Protein AF-A0A9N7UX62-F1 (afdb_monomer)

Mean predicted aligned error: 14.01 Å

Sequence (104 aa):
MTLSPDTEEIVGKKGNATSVVWRWFGYGKHDEEQSKPVCKICRRSVPARTGNTTNLFNHLRRHHPSDYTESLTLRAQVCPTPNQETGKTTTSPVSMLTGAILFS

Foldseek 3Di:
DPDDPPVQPFAFDPDDDPAPLSVQWGAGPPPPVSQWIAGNPPRDTFGDDPPDCVRSLVCCVVPPVVVNVVSVVVVVVPDDDDDDDDDDDDDDDDDDDDDDDDDD

Organism: Pleuronectes platessa (NCBI:txid8262)

Radius of gyration: 21.05 Å; Cα contacts (8 Å, |Δi|>4): 87; chains: 1; bounding box: 51×67×39 Å

pLDDT: mean 71.83, std 20.53, range [29.44, 95.0]

Structure (mmCIF, N/CA/C/O backbone):
data_AF-A0A9N7UX62-F1
#
_entry.id   AF-A0A9N7UX62-F1
#
loop_
_atom_site.group_PDB
_atom_site.id
_atom_site.type_symbol
_atom_site.label_atom_id
_atom_site.label_alt_id
_atom_site.label_comp_id
_atom_site.label_asym_id
_atom_site.label_entity_id
_atom_site.label_seq_id
_atom_site.pdbx_PDB_ins_code
_atom_site.Cartn_x
_atom_site.Cartn_y
_atom_site.Cartn_z
_atom_site.occupancy
_atom_site.B_iso_or_equiv
_atom_site.auth_seq_id
_atom_site.auth_comp_id
_atom_site.auth_asym_id
_atom_site.auth_atom_id
_atom_site.pdbx_PDB_model_num
ATOM 1 N N . MET A 1 1 ? 15.849 -31.163 11.326 1.00 49.44 1 MET A N 1
ATOM 2 C CA . MET A 1 1 ? 15.554 -29.717 11.265 1.00 49.44 1 MET A CA 1
ATOM 3 C C . MET A 1 1 ? 15.695 -29.255 9.826 1.00 49.44 1 MET A C 1
ATOM 5 O O . MET A 1 1 ? 16.813 -29.022 9.392 1.00 49.44 1 MET A O 1
ATOM 9 N N . THR A 1 2 ? 14.602 -29.157 9.076 1.00 44.44 2 THR A N 1
ATOM 10 C CA . THR A 1 2 ? 14.632 -28.508 7.759 1.00 44.44 2 THR A CA 1
ATOM 11 C C . THR A 1 2 ? 13.997 -27.145 7.963 1.00 44.44 2 THR A C 1
ATOM 13 O O . THR A 1 2 ? 12.779 -27.032 8.040 1.00 44.44 2 THR A O 1
ATOM 16 N N . LEU A 1 3 ? 14.832 -26.138 8.219 1.00 53.06 3 LEU A N 1
ATOM 17 C CA . LEU A 1 3 ? 14.393 -24.751 8.301 1.00 53.06 3 LEU A CA 1
ATOM 18 C C . LEU A 1 3 ? 13.955 -24.345 6.895 1.00 53.06 3 LEU A C 1
ATOM 20 O O . LEU A 1 3 ? 14.793 -24.236 6.006 1.00 53.06 3 LEU A O 1
ATOM 24 N N . SER A 1 4 ? 12.647 -24.207 6.703 1.00 52.03 4 SER A N 1
ATOM 25 C CA . SER A 1 4 ? 11.992 -23.716 5.493 1.00 52.03 4 SER A CA 1
ATOM 26 C C . SER A 1 4 ? 12.638 -22.397 5.031 1.00 52.03 4 SER A C 1
ATOM 28 O O . SER A 1 4 ? 12.449 -21.373 5.694 1.00 52.03 4 SER A O 1
ATOM 30 N N . PRO A 1 5 ? 13.435 -22.384 3.943 1.00 55.69 5 PRO A N 1
ATOM 31 C CA . PRO A 1 5 ? 14.132 -21.181 3.487 1.00 55.69 5 PRO A CA 1
ATOM 32 C C . PRO A 1 5 ? 13.210 -20.220 2.714 1.00 55.69 5 PRO A C 1
ATOM 34 O O . PRO A 1 5 ? 13.656 -19.180 2.243 1.00 55.69 5 PRO A O 1
ATOM 37 N N . ASP A 1 6 ? 11.923 -20.541 2.583 1.00 52.12 6 ASP A N 1
ATOM 38 C CA . ASP A 1 6 ? 10.928 -19.795 1.808 1.00 52.12 6 ASP A CA 1
ATOM 39 C C . ASP A 1 6 ? 10.194 -18.707 2.603 1.00 52.12 6 ASP A C 1
ATOM 41 O O . ASP A 1 6 ? 9.328 -18.017 2.057 1.00 52.12 6 ASP A O 1
ATOM 45 N N . THR A 1 7 ?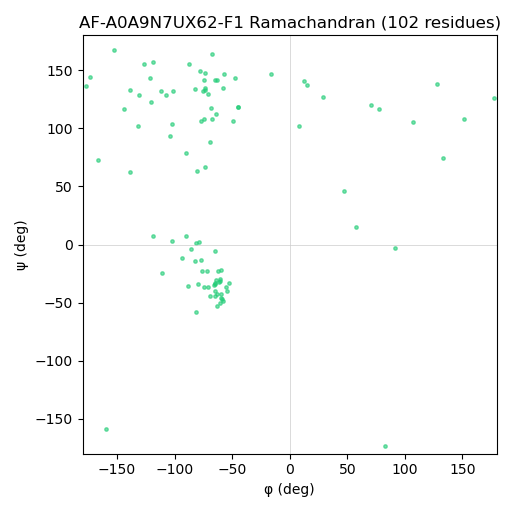 10.600 -18.431 3.850 1.00 55.50 7 THR A N 1
ATOM 46 C CA . THR A 1 7 ? 10.338 -17.096 4.409 1.00 55.50 7 THR A CA 1
ATOM 47 C C . THR A 1 7 ? 11.291 -16.114 3.737 1.00 55.50 7 THR A C 1
ATOM 49 O O . THR A 1 7 ? 12.193 -15.575 4.370 1.00 55.50 7 THR A O 1
ATOM 52 N N . GLU A 1 8 ? 11.098 -15.913 2.430 1.00 62.00 8 GLU A N 1
ATOM 53 C CA . GLU A 1 8 ? 11.802 -14.926 1.632 1.00 62.00 8 GLU A CA 1
ATOM 54 C C . GLU A 1 8 ? 11.813 -13.626 2.423 1.00 62.00 8 GLU A C 1
ATOM 56 O O . GLU A 1 8 ? 10.757 -13.111 2.817 1.00 62.00 8 GLU A O 1
ATOM 61 N N . GLU A 1 9 ? 13.018 -13.180 2.743 1.00 76.62 9 GLU A N 1
ATOM 62 C CA . GLU A 1 9 ? 13.299 -12.069 3.634 1.00 76.62 9 GLU A CA 1
ATOM 63 C C . GLU A 1 9 ? 12.848 -10.782 2.929 1.00 76.62 9 GLU A C 1
ATOM 65 O O . GLU A 1 9 ? 13.585 -10.176 2.151 1.00 76.62 9 GLU A O 1
ATOM 70 N N . ILE A 1 10 ? 11.574 -10.419 3.113 1.00 84.94 10 ILE A N 1
ATOM 71 C CA . ILE A 1 10 ? 11.008 -9.190 2.557 1.00 84.94 10 ILE A CA 1
ATOM 72 C C . ILE A 1 10 ? 11.534 -8.021 3.390 1.00 84.94 10 ILE A C 1
ATOM 74 O O . ILE A 1 10 ? 11.115 -7.813 4.531 1.00 84.94 10 ILE A O 1
ATOM 78 N N . VAL A 1 11 ? 12.430 -7.234 2.804 1.00 84.62 11 VAL A N 1
ATOM 79 C CA . VAL A 1 11 ? 13.035 -6.057 3.430 1.00 84.62 11 VAL A CA 1
ATOM 80 C C . VAL A 1 11 ? 12.187 -4.805 3.204 1.00 84.62 11 VAL A C 1
ATOM 82 O O . VAL A 1 11 ? 11.406 -4.708 2.258 1.00 84.62 11 VAL A O 1
ATOM 85 N N . GLY A 1 12 ? 12.314 -3.816 4.087 1.00 82.12 12 GLY A N 1
ATOM 86 C CA . GLY A 1 12 ? 11.663 -2.518 3.905 1.00 82.12 12 GLY A CA 1
ATOM 87 C C . GLY A 1 12 ? 12.234 -1.729 2.720 1.00 82.12 12 GLY A C 1
ATOM 88 O O . GLY A 1 12 ? 13.334 -1.995 2.231 1.00 82.12 12 GLY A O 1
ATOM 89 N N . LYS A 1 13 ? 11.497 -0.708 2.271 1.00 79.75 13 LYS A N 1
ATOM 90 C CA . LYS A 1 13 ? 12.018 0.275 1.312 1.00 79.75 13 LYS A CA 1
ATOM 91 C C . LYS A 1 13 ? 13.273 0.951 1.884 1.00 79.75 13 LYS A C 1
ATOM 93 O O . LYS A 1 13 ? 13.271 1.390 3.031 1.00 79.75 13 LYS A O 1
ATOM 98 N N . LYS A 1 14 ? 14.320 1.080 1.071 1.00 75.94 14 LYS A N 1
ATOM 99 C CA . LYS A 1 14 ? 15.550 1.805 1.390 1.00 75.94 14 LYS A CA 1
ATOM 100 C C . LYS A 1 14 ? 15.276 3.315 1.294 1.00 75.94 14 LYS A C 1
ATOM 102 O O . LYS A 1 14 ? 14.655 3.806 0.343 1.00 75.94 14 LYS A O 1
ATOM 107 N N . GLY A 1 15 ? 15.707 4.059 2.311 1.00 75.31 15 GLY A N 1
ATOM 108 C CA . GLY A 1 15 ? 15.498 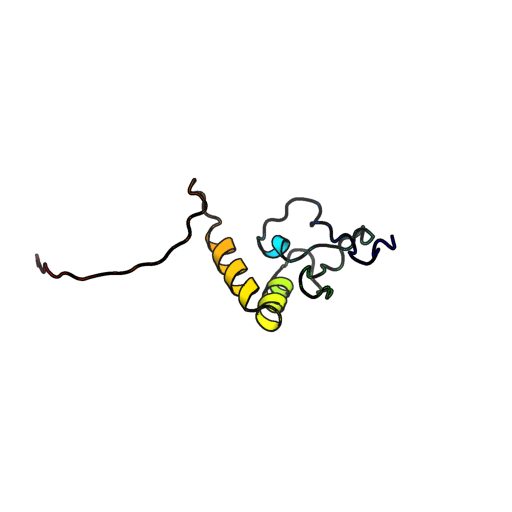5.508 2.430 1.00 75.31 15 GLY A CA 1
ATOM 109 C C . GLY A 1 15 ? 14.131 5.912 2.998 1.00 75.31 15 GLY A C 1
ATOM 110 O O . GLY A 1 15 ? 13.338 5.072 3.416 1.00 75.31 15 GLY A O 1
ATOM 111 N N . ASN A 1 16 ? 13.844 7.217 3.000 1.00 67.31 16 ASN A N 1
ATOM 112 C CA . ASN A 1 16 ? 12.636 7.764 3.622 1.00 67.31 16 ASN A CA 1
ATOM 113 C C . ASN A 1 16 ? 11.374 7.250 2.909 1.00 67.31 16 ASN A C 1
ATOM 115 O O . ASN A 1 16 ? 11.122 7.539 1.734 1.00 67.31 16 ASN A O 1
ATOM 119 N N . ALA A 1 17 ? 10.597 6.436 3.615 1.00 71.06 17 ALA A N 1
ATOM 120 C CA . ALA A 1 17 ? 9.302 5.939 3.185 1.00 71.06 17 ALA A CA 1
ATOM 121 C C . ALA A 1 17 ? 8.222 6.752 3.906 1.00 71.06 17 ALA A C 1
ATOM 123 O O . ALA A 1 17 ? 7.974 6.554 5.088 1.00 71.06 17 ALA A O 1
ATOM 124 N N . THR A 1 18 ? 7.591 7.691 3.203 1.00 73.75 18 THR A N 1
ATOM 125 C CA . THR A 1 18 ? 6.615 8.618 3.805 1.00 73.75 18 THR A CA 1
ATOM 126 C C . THR A 1 18 ? 5.212 8.023 3.950 1.00 73.75 18 THR A C 1
ATOM 128 O O . THR A 1 18 ? 4.372 8.584 4.644 1.00 73.75 18 THR A O 1
ATOM 131 N N . SER A 1 19 ? 4.928 6.894 3.294 1.00 82.81 19 SER A N 1
ATOM 132 C CA . SER A 1 19 ? 3.590 6.294 3.265 1.00 82.81 19 SER A CA 1
ATOM 133 C C . SER A 1 19 ? 3.464 5.114 4.232 1.00 82.81 19 SER A C 1
ATOM 135 O O . SER A 1 19 ? 4.261 4.182 4.193 1.00 82.81 19 SER A O 1
ATOM 137 N N . VAL A 1 20 ? 2.402 5.089 5.039 1.00 88.81 20 VAL A N 1
ATOM 138 C CA . VAL A 1 20 ? 2.117 3.994 5.992 1.00 88.81 20 VAL A CA 1
ATOM 139 C C . VAL A 1 20 ? 1.947 2.625 5.326 1.00 88.81 20 VAL A C 1
ATOM 141 O O . VAL A 1 20 ? 2.129 1.590 5.961 1.00 88.81 20 VAL A O 1
ATOM 144 N N . VAL A 1 21 ? 1.631 2.599 4.030 1.00 88.56 21 VAL A N 1
ATOM 145 C CA . VAL A 1 21 ? 1.382 1.366 3.273 1.00 88.56 21 VAL A CA 1
ATOM 146 C C . VAL A 1 21 ? 2.605 0.442 3.213 1.00 88.56 21 VAL A C 1
ATOM 148 O O . VAL A 1 21 ? 2.454 -0.769 3.092 1.00 88.56 21 VAL A O 1
ATOM 151 N N . TRP A 1 22 ? 3.818 0.974 3.404 1.00 89.19 22 TRP A N 1
ATOM 152 C CA . TRP A 1 22 ? 5.058 0.191 3.486 1.00 89.19 22 TRP A CA 1
ATOM 153 C C . TRP A 1 22 ? 5.125 -0.745 4.710 1.00 89.19 22 TRP A C 1
ATOM 155 O O . TRP A 1 22 ? 6.027 -1.574 4.805 1.00 89.19 22 TRP A O 1
ATOM 165 N N . ARG A 1 23 ? 4.152 -0.691 5.631 1.00 89.44 23 ARG A N 1
ATOM 166 C CA . ARG A 1 23 ? 3.992 -1.725 6.666 1.00 89.44 23 ARG A CA 1
ATOM 167 C C . ARG A 1 23 ? 3.628 -3.081 6.052 1.00 89.44 23 ARG A C 1
ATOM 169 O O . ARG A 1 23 ? 4.222 -4.087 6.436 1.00 89.44 23 ARG A O 1
ATOM 176 N N . TRP A 1 24 ? 2.765 -3.099 5.034 1.00 91.81 24 TRP A N 1
ATOM 177 C CA . TRP A 1 24 ? 2.285 -4.322 4.368 1.00 91.81 24 TRP A CA 1
ATOM 178 C C . TRP A 1 24 ? 3.085 -4.726 3.132 1.00 91.81 24 TRP A C 1
ATOM 180 O O . TRP A 1 24 ? 2.928 -5.839 2.633 1.00 91.81 24 TRP A O 1
ATOM 190 N N . PHE A 1 25 ? 3.951 -3.844 2.641 1.00 90.75 25 PHE A N 1
ATOM 191 C CA . PHE A 1 25 ? 4.784 -4.095 1.470 1.00 90.75 25 PHE A CA 1
ATOM 192 C C . PHE A 1 25 ? 6.264 -4.031 1.821 1.00 90.75 25 PHE A C 1
ATOM 194 O O . PHE A 1 25 ? 6.670 -3.418 2.805 1.00 90.75 25 PHE A O 1
ATOM 201 N N . GLY A 1 26 ? 7.082 -4.672 1.009 1.00 89.69 26 GLY A N 1
ATOM 202 C CA . GLY A 1 26 ? 8.529 -4.532 1.057 1.00 89.69 26 GLY A CA 1
ATOM 203 C C . GLY A 1 26 ? 9.131 -4.976 -0.261 1.00 89.69 26 GLY A C 1
ATOM 204 O O . GLY A 1 26 ? 8.430 -5.012 -1.262 1.00 89.69 26 GLY A O 1
ATOM 205 N N . TYR A 1 27 ? 10.404 -5.318 -0.263 1.00 89.19 27 TYR A N 1
ATOM 206 C CA . TYR A 1 27 ? 11.133 -5.783 -1.433 1.00 89.19 27 TYR A CA 1
ATOM 207 C C . TYR A 1 27 ? 11.795 -7.113 -1.126 1.00 89.19 27 TYR A C 1
ATOM 209 O O . TYR A 1 27 ? 12.066 -7.411 0.035 1.00 89.19 27 TYR A O 1
ATOM 217 N N . GLY A 1 28 ? 12.058 -7.917 -2.150 1.00 86.25 28 GLY A N 1
ATOM 218 C CA . GLY A 1 28 ? 12.903 -9.090 -1.959 1.00 86.25 28 GLY A CA 1
ATOM 219 C C . GLY A 1 28 ? 14.309 -8.651 -1.551 1.00 86.25 28 GLY A C 1
ATOM 220 O O . GLY A 1 28 ? 14.822 -7.671 -2.084 1.00 86.25 28 GLY A O 1
ATOM 221 N N . LYS A 1 29 ? 14.958 -9.376 -0.636 1.00 81.25 29 LYS A N 1
ATOM 222 C CA . LYS A 1 29 ? 16.358 -9.120 -0.249 1.00 81.25 29 LYS A CA 1
ATOM 223 C C . LYS A 1 29 ? 17.322 -9.058 -1.439 1.00 81.25 29 LYS A C 1
ATOM 225 O O . LYS A 1 29 ? 18.292 -8.312 -1.399 1.00 81.25 29 LYS A O 1
ATOM 230 N N . HIS A 1 30 ? 17.041 -9.838 -2.479 1.00 79.50 30 HIS A N 1
ATOM 231 C CA . HIS A 1 30 ? 17.834 -9.896 -3.706 1.00 79.50 30 HIS A CA 1
ATOM 232 C C . HIS A 1 30 ? 17.445 -8.826 -4.747 1.00 79.50 30 HIS A C 1
ATOM 234 O O . HIS A 1 30 ? 18.094 -8.735 -5.782 1.00 79.50 30 HIS A O 1
ATOM 240 N N . ASP A 1 31 ? 16.403 -8.021 -4.499 1.00 80.44 31 ASP A N 1
ATOM 241 C CA . ASP A 1 31 ? 15.996 -6.903 -5.364 1.00 80.44 31 ASP A CA 1
ATOM 242 C C . ASP A 1 31 ? 16.725 -5.628 -4.915 1.00 80.44 31 ASP A C 1
ATOM 244 O O . ASP A 1 31 ? 16.178 -4.789 -4.192 1.00 80.44 31 ASP A O 1
ATOM 248 N N . GLU A 1 32 ? 17.995 -5.507 -5.314 1.00 77.44 32 GLU A N 1
ATOM 249 C CA . GLU A 1 32 ? 18.845 -4.352 -4.989 1.00 77.44 32 GLU A CA 1
ATOM 250 C C . GLU A 1 32 ? 18.279 -3.038 -5.545 1.00 77.44 32 GLU A C 1
ATOM 252 O O . GLU A 1 32 ? 18.421 -1.979 -4.928 1.00 77.44 32 GLU A O 1
ATOM 257 N N . GLU A 1 33 ? 17.591 -3.119 -6.685 1.00 80.81 33 GLU A N 1
ATOM 258 C CA . GLU A 1 33 ? 16.965 -1.984 -7.362 1.00 80.81 33 GLU A CA 1
ATO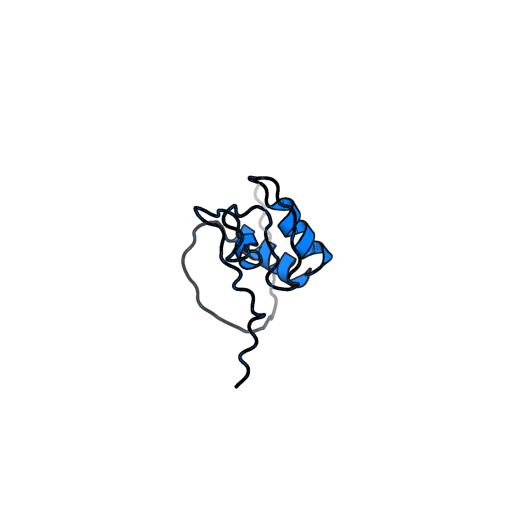M 259 C C . GLU A 1 33 ? 15.655 -1.546 -6.696 1.00 80.81 33 GLU A C 1
ATOM 261 O O . GLU A 1 33 ? 15.149 -0.464 -6.997 1.00 80.81 33 GLU A O 1
ATOM 266 N N . GLN A 1 34 ? 15.095 -2.364 -5.794 1.00 81.31 34 GLN A N 1
ATOM 267 C CA . GLN A 1 34 ? 13.779 -2.144 -5.191 1.00 81.31 34 GLN A CA 1
ATOM 268 C C . GLN A 1 34 ? 12.730 -1.783 -6.252 1.00 81.31 34 GLN A C 1
ATOM 270 O O . GLN A 1 34 ? 11.944 -0.834 -6.122 1.00 81.31 34 GLN A O 1
ATOM 275 N N . SER A 1 35 ? 12.750 -2.554 -7.339 1.00 81.62 35 SER A N 1
ATOM 276 C CA . SER A 1 35 ? 11.970 -2.286 -8.543 1.00 81.62 35 SER A CA 1
ATOM 277 C C . SER A 1 35 ? 10.515 -2.722 -8.385 1.00 81.62 35 SER A C 1
ATOM 279 O O . SER A 1 35 ? 9.599 -2.083 -8.913 1.00 81.62 35 SER A O 1
ATOM 281 N N . LYS A 1 36 ? 10.277 -3.810 -7.642 1.00 85.12 36 LYS A N 1
ATOM 282 C CA . LYS A 1 36 ? 8.962 -4.449 -7.542 1.00 85.12 36 LYS A CA 1
ATOM 283 C C . LYS A 1 36 ? 8.603 -4.711 -6.084 1.00 85.12 36 LYS A C 1
ATOM 285 O O . LYS A 1 36 ? 9.066 -5.696 -5.509 1.00 85.12 36 LYS A O 1
ATOM 290 N N . PRO A 1 37 ? 7.745 -3.879 -5.473 1.00 89.19 37 PRO A N 1
ATOM 291 C CA . PRO A 1 37 ? 7.302 -4.154 -4.121 1.00 89.19 37 PRO A CA 1
ATOM 292 C C . PRO A 1 37 ? 6.485 -5.446 -4.052 1.00 89.19 37 PRO A C 1
ATOM 294 O O . PRO A 1 37 ? 5.667 -5.745 -4.920 1.00 89.19 37 PRO A O 1
ATOM 297 N N . VAL A 1 38 ? 6.691 -6.202 -2.985 1.00 90.50 38 VAL A N 1
ATOM 298 C CA . VAL A 1 38 ? 6.058 -7.481 -2.678 1.00 90.50 38 VAL A CA 1
ATOM 299 C C . VAL A 1 38 ? 5.135 -7.297 -1.481 1.00 90.50 38 VAL A C 1
ATOM 301 O O . VAL A 1 38 ? 5.513 -6.698 -0.471 1.00 90.50 38 VAL A O 1
ATOM 304 N N . CYS A 1 39 ? 3.908 -7.801 -1.589 1.00 92.19 39 CYS A N 1
ATOM 305 C CA . CYS A 1 39 ? 2.979 -7.846 -0.467 1.00 92.19 39 CYS A CA 1
ATOM 306 C C . CYS A 1 39 ? 3.436 -8.893 0.556 1.00 92.19 39 CYS A C 1
ATOM 308 O O . CYS A 1 39 ? 3.651 -10.051 0.209 1.00 92.19 39 CYS A O 1
ATOM 310 N N . LYS A 1 40 ? 3.522 -8.520 1.832 1.00 90.69 40 LYS A N 1
ATOM 311 C CA . LYS A 1 40 ? 3.914 -9.438 2.914 1.00 90.69 40 LYS A CA 1
ATOM 312 C C . LYS A 1 40 ? 2.832 -10.470 3.250 1.00 90.69 40 LYS A C 1
ATOM 314 O O . LYS A 1 40 ? 3.167 -11.527 3.770 1.00 90.69 40 LYS A O 1
ATOM 319 N N . ILE A 1 41 ? 1.565 -10.177 2.935 1.00 90.62 41 ILE A N 1
ATOM 320 C CA . ILE A 1 41 ? 0.421 -11.050 3.235 1.00 90.62 41 ILE A CA 1
ATOM 321 C C . ILE A 1 41 ? 0.297 -12.153 2.179 1.00 90.62 41 ILE A C 1
ATOM 323 O O . ILE A 1 41 ? 0.348 -13.333 2.505 1.00 90.62 41 ILE A O 1
ATOM 327 N N . CYS A 1 42 ? 0.152 -11.778 0.904 1.00 90.94 42 CYS A N 1
ATOM 328 C CA . CYS A 1 42 ? -0.084 -12.736 -0.183 1.00 90.94 42 CYS A CA 1
ATOM 329 C C . CYS A 1 42 ? 1.148 -13.042 -1.043 1.00 90.94 42 CYS A C 1
ATOM 331 O O . CYS A 1 42 ? 1.021 -13.747 -2.043 1.00 90.94 42 CYS A O 1
ATOM 333 N N . ARG A 1 43 ? 2.318 -12.475 -0.712 1.00 88.38 43 ARG A N 1
ATOM 334 C CA . ARG A 1 43 ? 3.589 -12.654 -1.444 1.00 88.38 43 ARG A CA 1
ATOM 335 C C . ARG A 1 43 ? 3.537 -12.265 -2.926 1.00 88.38 43 ARG A C 1
ATOM 337 O O . ARG A 1 43 ? 4.435 -12.587 -3.695 1.00 88.38 43 ARG A O 1
ATOM 344 N N . ARG A 1 44 ? 2.507 -11.526 -3.351 1.00 88.44 44 ARG A N 1
ATOM 345 C CA . ARG A 1 44 ? 2.370 -11.065 -4.736 1.00 88.44 44 ARG A CA 1
ATOM 346 C C . ARG A 1 44 ? 3.193 -9.803 -4.966 1.00 88.44 44 ARG A C 1
ATOM 348 O O . ARG A 1 44 ? 3.112 -8.855 -4.183 1.00 88.44 44 ARG A O 1
ATOM 355 N N . SER A 1 45 ? 3.942 -9.777 -6.065 1.00 87.88 45 SER A N 1
ATOM 356 C CA . SER A 1 45 ? 4.606 -8.567 -6.541 1.00 87.88 45 SER A CA 1
ATOM 357 C C . SER A 1 45 ? 3.584 -7.604 -7.147 1.00 87.88 45 SER A C 1
ATOM 359 O O . SER A 1 45 ? 2.684 -7.990 -7.896 1.00 87.88 45 SER A O 1
ATOM 361 N N . VAL A 1 46 ? 3.699 -6.331 -6.788 1.00 87.88 46 VAL A N 1
ATOM 362 C CA . VAL A 1 46 ? 2.835 -5.251 -7.254 1.00 87.88 46 VAL A CA 1
ATOM 363 C C . VAL A 1 46 ? 3.716 -4.227 -7.954 1.00 87.88 46 VAL A C 1
ATOM 365 O O . VAL A 1 46 ? 4.637 -3.706 -7.337 1.00 87.88 46 VAL A O 1
ATOM 368 N N . PRO A 1 47 ? 3.465 -3.892 -9.226 1.00 83.62 47 PRO A N 1
ATOM 369 C CA . PRO A 1 47 ? 4.216 -2.837 -9.886 1.00 83.62 47 PRO A CA 1
ATOM 370 C C . PRO A 1 47 ? 3.858 -1.489 -9.251 1.00 83.62 47 PRO A C 1
ATOM 372 O O . PRO A 1 47 ? 2.710 -1.042 -9.316 1.00 83.62 47 PRO A O 1
ATOM 375 N N . ALA A 1 48 ? 4.838 -0.823 -8.649 1.00 77.56 48 ALA A N 1
ATOM 376 C CA . ALA A 1 48 ? 4.727 0.567 -8.230 1.00 77.56 48 ALA A CA 1
ATOM 377 C C . ALA A 1 48 ? 5.571 1.416 -9.174 1.00 77.56 48 ALA A C 1
ATOM 379 O O . ALA A 1 48 ? 6.736 1.104 -9.405 1.00 77.56 48 ALA A O 1
ATOM 380 N N . ARG A 1 49 ? 4.995 2.481 -9.740 1.00 73.06 49 ARG A N 1
ATOM 381 C CA . ARG A 1 49 ? 5.827 3.465 -10.438 1.00 73.06 49 ARG A CA 1
ATOM 382 C C . ARG A 1 49 ? 6.564 4.273 -9.378 1.00 73.06 49 ARG A C 1
ATOM 384 O O . ARG A 1 49 ? 5.990 4.600 -8.339 1.00 73.06 49 ARG A O 1
ATOM 391 N N . THR A 1 50 ? 7.818 4.605 -9.656 1.00 67.62 50 THR A N 1
ATOM 392 C CA . THR A 1 50 ? 8.668 5.418 -8.784 1.00 67.62 50 THR A CA 1
ATOM 393 C C . THR A 1 50 ? 7.898 6.627 -8.251 1.00 67.62 50 THR A C 1
ATOM 395 O O . THR A 1 50 ? 7.408 7.451 -9.019 1.00 67.62 50 THR A O 1
ATOM 398 N N . GLY A 1 51 ? 7.750 6.700 -6.926 1.00 66.19 51 GLY A N 1
ATOM 399 C CA . GLY A 1 51 ? 7.096 7.816 -6.240 1.00 66.19 51 GLY A CA 1
ATOM 400 C C . GLY A 1 51 ? 5.588 7.684 -5.996 1.00 66.19 51 GLY A C 1
ATOM 401 O O . GLY A 1 51 ? 5.038 8.554 -5.327 1.00 66.19 51 GLY A O 1
ATOM 402 N N . ASN A 1 52 ? 4.909 6.622 -6.453 1.00 73.31 52 ASN A N 1
ATOM 403 C CA . ASN A 1 52 ? 3.497 6.403 -6.125 1.00 73.31 52 ASN A CA 1
ATOM 404 C C . ASN A 1 52 ? 3.228 5.070 -5.416 1.00 73.31 52 ASN A C 1
ATOM 406 O O . ASN A 1 52 ? 3.840 4.042 -5.687 1.00 73.31 52 ASN A O 1
ATOM 410 N N . THR A 1 53 ? 2.281 5.099 -4.477 1.00 82.75 53 THR A N 1
ATOM 411 C CA . THR A 1 53 ? 1.849 3.916 -3.717 1.00 82.75 53 THR A CA 1
ATOM 412 C C . THR A 1 53 ? 0.373 3.575 -3.933 1.00 82.75 53 THR A 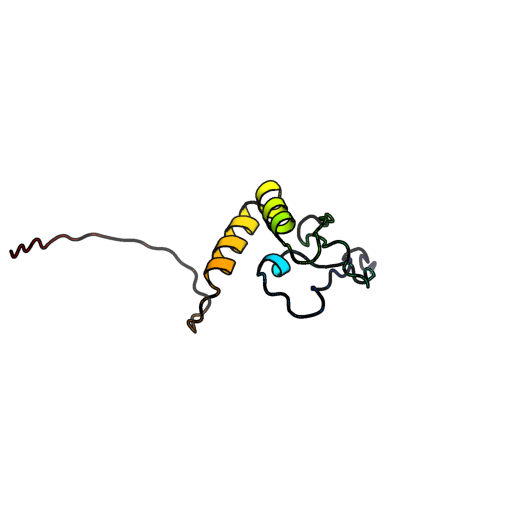C 1
ATOM 414 O O . THR A 1 53 ? -0.156 2.661 -3.304 1.00 82.75 53 THR A O 1
ATOM 417 N N . THR A 1 54 ? -0.311 4.250 -4.863 1.00 87.94 54 THR A N 1
ATOM 418 C CA . THR A 1 54 ? -1.728 4.007 -5.190 1.00 87.94 54 THR A CA 1
ATOM 419 C C . THR A 1 54 ? -1.998 2.545 -5.547 1.00 87.94 54 THR A C 1
ATOM 421 O O . THR A 1 54 ? -2.993 1.974 -5.102 1.00 87.94 54 THR A O 1
ATOM 424 N N . ASN A 1 55 ? -1.084 1.910 -6.289 1.00 89.06 55 ASN A N 1
ATOM 425 C CA . ASN A 1 55 ? -1.207 0.500 -6.659 1.00 89.06 55 ASN A CA 1
ATOM 426 C C . ASN A 1 55 ? -1.150 -0.431 -5.439 1.00 89.06 55 ASN A C 1
ATOM 428 O O . ASN A 1 55 ? -1.870 -1.426 -5.408 1.00 89.06 55 ASN A O 1
ATOM 432 N N . LEU A 1 56 ? -0.367 -0.079 -4.414 1.00 90.81 56 LEU A N 1
ATOM 433 C CA . LEU A 1 56 ? -0.260 -0.838 -3.165 1.00 90.81 56 LEU A CA 1
ATOM 434 C C . LEU A 1 56 ? -1.568 -0.739 -2.368 1.00 90.81 56 LEU A C 1
ATOM 436 O O . LEU A 1 56 ? -2.104 -1.751 -1.923 1.00 90.81 56 LEU A O 1
ATOM 440 N N . PHE A 1 57 ? -2.144 0.461 -2.265 1.00 91.12 57 PHE A N 1
ATOM 441 C CA . PHE A 1 57 ? -3.453 0.647 -1.631 1.00 91.12 57 PHE A CA 1
ATOM 4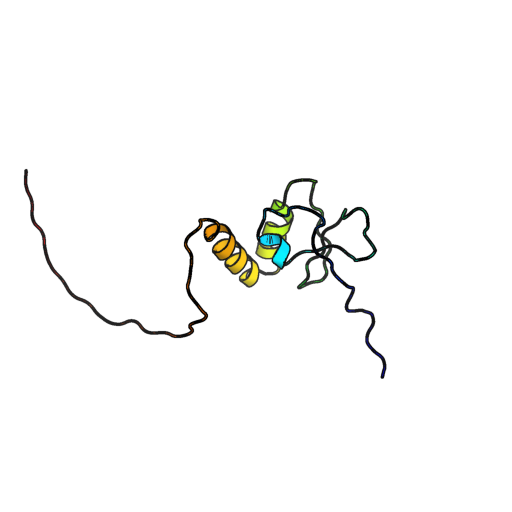42 C C . PHE A 1 57 ? -4.577 -0.072 -2.382 1.00 91.12 57 PHE A C 1
ATOM 444 O O . PHE A 1 57 ? -5.422 -0.706 -1.758 1.00 91.12 57 PHE A O 1
ATOM 451 N N . ASN A 1 58 ? -4.595 -0.008 -3.716 1.00 92.50 58 ASN A N 1
ATOM 452 C CA . ASN A 1 58 ? -5.587 -0.725 -4.517 1.00 92.50 58 ASN A CA 1
ATOM 453 C C . ASN A 1 58 ? -5.426 -2.248 -4.392 1.00 92.50 58 ASN A C 1
ATOM 455 O O . ASN A 1 58 ? -6.425 -2.964 -4.368 1.00 92.50 58 ASN A O 1
ATOM 459 N N . HIS A 1 59 ? -4.192 -2.742 -4.269 1.00 94.12 59 HIS A N 1
ATOM 460 C CA . HIS A 1 59 ? -3.938 -4.147 -3.977 1.00 94.12 59 HIS A CA 1
ATOM 461 C C . HIS A 1 59 ? -4.555 -4.554 -2.633 1.00 94.12 59 HIS A C 1
ATOM 463 O O . HIS A 1 59 ? -5.322 -5.515 -2.603 1.00 94.12 59 HIS A O 1
ATOM 469 N N . LEU A 1 60 ? -4.306 -3.793 -1.557 1.00 94.06 60 LEU A N 1
ATOM 470 C CA . LEU A 1 60 ? -4.953 -4.046 -0.265 1.00 94.06 60 LEU A CA 1
ATOM 471 C C . LEU A 1 60 ? -6.475 -3.993 -0.407 1.00 94.06 60 LEU A C 1
ATOM 473 O O . LEU A 1 60 ? -7.156 -4.933 -0.039 1.00 94.06 60 LEU A O 1
ATOM 477 N N . ARG A 1 61 ? -7.033 -2.961 -1.043 1.00 94.00 61 ARG A N 1
ATOM 478 C CA .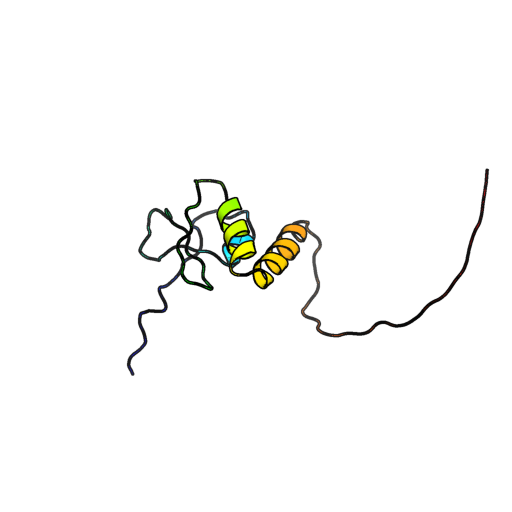 ARG A 1 61 ? -8.487 -2.830 -1.206 1.00 94.00 61 ARG A CA 1
ATOM 479 C C . ARG A 1 61 ? -9.137 -4.044 -1.885 1.00 94.00 61 ARG A C 1
ATOM 481 O O . ARG A 1 61 ? -10.264 -4.387 -1.546 1.00 94.00 61 ARG A O 1
ATOM 488 N N . ARG A 1 62 ? -8.468 -4.662 -2.865 1.00 94.94 62 ARG A N 1
ATOM 489 C CA . ARG A 1 62 ? -9.021 -5.783 -3.648 1.00 94.94 62 ARG A CA 1
ATOM 490 C C . ARG A 1 62 ? -8.766 -7.153 -3.026 1.00 94.94 62 ARG A C 1
ATOM 492 O O . ARG A 1 62 ? -9.608 -8.030 -3.169 1.00 94.94 62 ARG A O 1
ATOM 499 N N . HIS A 1 63 ? -7.611 -7.343 -2.394 1.00 93.62 63 HIS A N 1
ATOM 500 C CA . HIS A 1 63 ? -7.165 -8.656 -1.912 1.00 93.62 63 HIS A CA 1
ATOM 501 C C . HIS A 1 63 ? -7.149 -8.772 -0.384 1.00 93.62 63 HIS A C 1
ATOM 503 O O . HIS A 1 63 ? -7.267 -9.872 0.143 1.00 93.62 63 HIS A O 1
ATOM 509 N N . HIS A 1 64 ? -7.032 -7.644 0.316 1.00 95.00 64 HI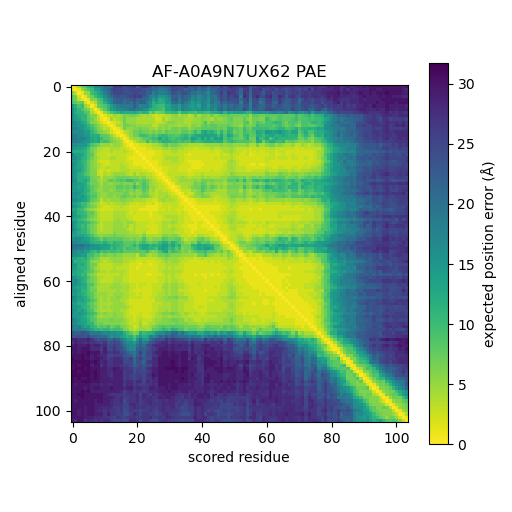S A N 1
ATOM 510 C CA . HIS A 1 64 ? -6.885 -7.538 1.767 1.00 95.00 64 HIS A CA 1
ATOM 511 C C . HIS A 1 64 ? -7.730 -6.369 2.324 1.00 95.00 64 HIS A C 1
ATOM 513 O O . HIS A 1 64 ? -7.180 -5.391 2.837 1.00 95.00 64 HIS A O 1
ATOM 519 N N . PRO A 1 65 ? -9.072 -6.400 2.178 1.00 93.25 65 PRO A N 1
ATOM 520 C CA . PRO A 1 65 ? -9.940 -5.273 2.543 1.00 93.25 65 PRO A CA 1
ATOM 521 C C . PRO A 1 65 ? -9.863 -4.904 4.035 1.00 93.25 65 PRO A C 1
ATOM 523 O O . PRO A 1 65 ? -9.999 -3.729 4.389 1.00 93.25 65 PRO A O 1
ATOM 526 N N . SER A 1 66 ? -9.584 -5.881 4.902 1.00 92.38 66 SER A N 1
ATOM 527 C CA . SER A 1 66 ? -9.338 -5.661 6.332 1.00 92.38 66 SER A CA 1
ATOM 528 C C . SER A 1 66 ? -8.085 -4.804 6.558 1.00 92.38 66 SER A C 1
ATOM 530 O O . SER A 1 66 ? -8.167 -3.741 7.170 1.00 92.38 66 SER A O 1
ATOM 532 N N . ASP A 1 67 ? -6.950 -5.195 5.972 1.00 92.69 67 ASP A N 1
ATOM 533 C CA . ASP A 1 67 ? -5.690 -4.441 6.038 1.00 92.69 67 ASP A CA 1
ATOM 534 C C . ASP A 1 67 ? -5.777 -3.082 5.336 1.00 92.69 67 ASP A C 1
ATOM 536 O O . ASP A 1 67 ? -5.164 -2.102 5.762 1.00 92.69 67 ASP A O 1
ATOM 540 N N . TYR A 1 68 ? -6.569 -2.986 4.263 1.00 93.69 68 TYR A N 1
ATOM 541 C CA . TYR A 1 68 ? -6.848 -1.711 3.613 1.00 93.69 68 TYR A CA 1
ATOM 542 C C . TYR A 1 68 ? -7.489 -0.732 4.593 1.00 93.69 68 TYR A C 1
ATOM 544 O O . TYR A 1 68 ? -7.034 0.407 4.693 1.00 93.69 68 TYR A O 1
ATOM 552 N N . THR A 1 69 ? -8.489 -1.183 5.351 1.00 92.50 69 THR A N 1
ATOM 553 C CA . THR A 1 69 ? -9.155 -0.364 6.371 1.00 92.50 69 THR A CA 1
ATOM 554 C C . THR A 1 69 ? -8.161 0.100 7.435 1.00 92.50 69 THR A C 1
ATOM 556 O O . THR A 1 69 ? -8.098 1.294 7.720 1.00 92.50 69 THR A O 1
ATOM 559 N N . GLU A 1 70 ? -7.301 -0.790 7.940 1.00 92.50 70 GLU A N 1
ATOM 560 C CA . GLU A 1 70 ? -6.248 -0.422 8.900 1.00 92.50 70 GLU A CA 1
ATOM 561 C C . GLU A 1 70 ? -5.277 0.620 8.314 1.00 92.50 70 GLU A C 1
ATOM 563 O O . GLU A 1 70 ? -4.948 1.618 8.960 1.00 92.50 70 GLU A O 1
ATOM 568 N N . SER A 1 71 ? -4.870 0.448 7.051 1.00 90.50 71 SER A N 1
ATOM 569 C CA . SER A 1 71 ? -3.997 1.399 6.355 1.00 90.50 71 SER A CA 1
ATOM 570 C C . SER A 1 71 ? -4.622 2.791 6.214 1.00 90.50 71 SER A C 1
ATOM 572 O O . SER A 1 71 ? -3.902 3.795 6.249 1.00 90.50 71 SER A O 1
ATOM 574 N N . LEU A 1 72 ? -5.953 2.872 6.089 1.00 89.88 72 LEU A N 1
ATOM 575 C CA . LEU A 1 72 ? -6.691 4.133 6.049 1.00 89.88 72 LEU A CA 1
ATOM 576 C C . LEU A 1 72 ? -6.785 4.798 7.425 1.00 89.88 72 LEU A C 1
ATOM 578 O O . LEU A 1 72 ? -6.680 6.020 7.523 1.00 89.88 72 LEU A O 1
ATOM 582 N N . THR A 1 73 ? -6.928 4.014 8.486 1.00 90.00 73 THR A N 1
ATOM 583 C CA . THR A 1 73 ? -6.893 4.542 9.851 1.00 90.00 73 THR A CA 1
ATOM 584 C C . THR A 1 73 ? -5.508 5.113 10.161 1.00 90.00 73 THR A C 1
ATOM 586 O O . THR A 1 73 ? -5.387 6.235 10.643 1.00 90.00 73 THR A O 1
ATOM 589 N N . LEU A 1 74 ? -4.441 4.399 9.795 1.00 86.81 74 LEU A N 1
ATOM 590 C CA . LEU A 1 74 ? -3.066 4.820 10.082 1.00 86.81 74 LEU A CA 1
ATOM 591 C C . LEU A 1 74 ? -2.610 6.024 9.261 1.00 86.81 74 LEU A C 1
ATOM 593 O O . LEU A 1 74 ? -1.911 6.883 9.789 1.00 86.81 74 LEU A O 1
ATOM 597 N N . ARG A 1 75 ? -3.016 6.142 7.988 1.00 82.25 75 ARG A N 1
ATOM 598 C CA . ARG A 1 75 ? -2.712 7.357 7.200 1.00 82.25 75 ARG A CA 1
ATOM 599 C C . ARG A 1 75 ? -3.384 8.599 7.791 1.00 82.25 75 ARG A C 1
ATOM 601 O O . ARG A 1 75 ? -2.846 9.685 7.631 1.00 82.25 75 ARG A O 1
ATOM 608 N N . ALA A 1 76 ? -4.550 8.445 8.426 1.00 80.12 76 ALA A N 1
ATOM 609 C CA . ALA A 1 76 ? -5.278 9.548 9.050 1.00 80.12 76 ALA A CA 1
ATOM 610 C C . ALA A 1 76 ? -4.640 9.979 10.382 1.00 80.12 76 ALA A C 1
ATOM 612 O O . ALA A 1 76 ? -4.789 11.125 10.786 1.00 80.12 76 ALA A O 1
ATOM 613 N N . GLN A 1 77 ? -3.884 9.085 11.025 1.00 68.62 77 GLN A N 1
ATOM 614 C CA . GLN A 1 77 ? -3.139 9.349 12.259 1.00 68.62 77 GLN A CA 1
ATOM 615 C C . GLN A 1 77 ? -1.790 10.051 12.028 1.00 68.62 77 GLN A C 1
ATOM 617 O O . GLN A 1 77 ? -1.073 10.320 12.987 1.00 68.62 77 GLN A O 1
ATOM 622 N N . VAL A 1 78 ? -1.423 10.384 10.784 1.00 61.69 78 VAL A N 1
ATOM 623 C CA . VAL A 1 78 ? -0.231 11.203 10.500 1.00 61.69 78 VAL A CA 1
ATOM 624 C C . VAL A 1 78 ? -0.566 12.689 10.707 1.00 61.69 78 VAL A C 1
ATOM 626 O O . VAL A 1 78 ? -0.537 13.493 9.783 1.00 61.69 78 VAL A O 1
ATOM 629 N N . CYS A 1 79 ? -0.891 13.019 11.956 1.00 48.56 79 CYS A N 1
ATOM 630 C CA . CYS A 1 79 ? -0.914 14.345 12.572 1.00 48.56 79 CYS A CA 1
ATOM 631 C C . CYS A 1 79 ? -0.323 14.150 13.985 1.00 48.56 79 CYS A C 1
ATOM 633 O O . CYS A 1 79 ? -0.707 13.185 14.648 1.00 48.56 79 CYS A O 1
ATOM 635 N N . PRO A 1 80 ? 0.621 14.979 14.473 1.00 50.28 80 PRO A N 1
ATOM 636 C CA . PRO A 1 80 ? 1.294 14.697 15.732 1.00 50.28 80 PRO A CA 1
ATOM 637 C C . PRO A 1 80 ? 0.381 15.052 16.906 1.00 50.28 80 PRO A C 1
ATOM 639 O O . PRO A 1 80 ? 0.229 16.221 17.246 1.00 50.28 80 PRO A O 1
ATOM 642 N N . THR A 1 81 ? -0.165 14.047 17.580 1.00 43.84 81 THR A N 1
ATOM 643 C CA . THR A 1 81 ? -0.500 14.163 19.001 1.00 43.84 81 THR A CA 1
ATOM 644 C C . THR A 1 81 ? 0.067 12.953 19.743 1.00 43.84 81 THR A C 1
ATOM 646 O O . THR A 1 81 ? -0.096 11.818 19.290 1.00 43.84 81 THR A O 1
ATOM 649 N N . PRO A 1 82 ? 0.823 13.173 20.834 1.00 57.66 82 PRO A N 1
ATOM 650 C CA . PRO A 1 82 ? 1.481 12.099 21.548 1.00 57.66 82 PRO A CA 1
ATOM 651 C C . PRO A 1 82 ? 0.473 11.364 22.426 1.00 57.66 82 PRO A C 1
ATOM 653 O O . PRO A 1 82 ? -0.405 11.980 23.025 1.00 57.66 82 PRO A O 1
ATOM 656 N N . ASN A 1 83 ? 0.750 10.072 22.591 1.00 54.91 83 ASN A N 1
ATOM 657 C CA . ASN A 1 83 ? 0.236 9.210 23.646 1.00 54.91 83 ASN A CA 1
ATOM 658 C C . ASN A 1 83 ? -1.216 8.739 23.428 1.00 54.91 83 ASN A C 1
ATOM 660 O O . ASN A 1 83 ? -2.146 9.532 23.453 1.00 54.91 83 ASN A O 1
ATOM 664 N N . GLN A 1 84 ? -1.438 7.431 23.280 1.00 51.06 84 GLN A N 1
ATOM 665 C CA . GLN A 1 84 ? -1.758 6.577 24.430 1.00 51.06 84 GLN A CA 1
ATOM 666 C C . GLN A 1 84 ? -1.799 5.097 24.026 1.00 51.06 84 GLN A C 1
ATOM 668 O O . GLN A 1 84 ? -2.182 4.714 22.921 1.00 51.06 84 GLN A O 1
ATOM 673 N N . GLU A 1 85 ? -1.331 4.303 24.979 1.00 47.22 85 GLU A N 1
ATOM 674 C CA . GLU A 1 85 ? -1.214 2.856 25.024 1.00 47.22 85 GLU A CA 1
ATOM 675 C C . GLU A 1 85 ? -2.456 2.065 24.590 1.00 47.22 85 GLU A C 1
ATOM 677 O O . GLU A 1 85 ? -3.598 2.377 24.912 1.00 47.22 85 GLU A O 1
ATOM 682 N N . THR A 1 86 ? -2.165 0.949 23.921 1.00 48.22 86 THR A N 1
ATOM 683 C CA . THR A 1 86 ? -2.737 -0.388 24.128 1.00 48.22 86 THR A CA 1
ATOM 684 C C . THR A 1 86 ? -3.918 -0.464 25.110 1.00 48.22 86 THR A C 1
ATOM 686 O O . THR A 1 86 ? -3.730 -0.537 26.321 1.00 48.22 86 THR A O 1
ATOM 689 N N . GLY A 1 87 ? -5.148 -0.554 24.598 1.00 38.25 87 GLY A N 1
ATOM 690 C CA . GLY A 1 87 ? -6.322 -0.600 25.471 1.00 38.25 87 GLY A CA 1
ATOM 691 C C . GLY A 1 87 ? -7.610 -1.025 24.782 1.00 38.25 87 GLY A C 1
ATOM 692 O O . GLY A 1 87 ? -8.494 -0.218 24.547 1.00 38.25 87 GLY A O 1
ATOM 693 N N . LYS A 1 88 ? -7.699 -2.316 24.463 1.00 43.97 88 LYS A N 1
ATOM 694 C CA . LYS A 1 88 ? -8.925 -3.133 24.446 1.00 43.97 88 LYS A CA 1
ATOM 695 C C . LYS A 1 88 ? -10.141 -2.534 25.195 1.00 43.97 88 LYS A C 1
ATOM 697 O O . LYS A 1 88 ? -10.002 -2.078 26.327 1.00 43.97 88 LYS A O 1
ATOM 702 N N . THR A 1 89 ? -11.331 -2.835 24.657 1.00 29.44 89 THR A N 1
ATOM 703 C CA . THR A 1 89 ? -12.622 -3.059 25.361 1.00 29.44 89 THR A CA 1
ATOM 704 C C . THR A 1 89 ? -13.679 -1.953 25.223 1.00 29.44 89 THR A C 1
ATOM 706 O O . THR A 1 89 ? -13.599 -0.902 25.840 1.00 29.44 89 THR A O 1
ATOM 709 N N . THR A 1 90 ? -14.691 -2.261 24.401 1.00 39.22 90 THR A N 1
ATOM 710 C CA . THR A 1 90 ? -16.132 -2.268 24.725 1.00 39.22 90 THR A CA 1
ATOM 711 C C . THR A 1 90 ? -16.619 -1.310 25.817 1.00 39.22 90 THR A C 1
ATOM 713 O O . THR A 1 90 ? -16.206 -1.436 26.966 1.00 39.22 90 THR A O 1
ATOM 716 N N . THR A 1 91 ? -17.642 -0.506 25.487 1.00 37.47 91 THR A N 1
ATOM 717 C CA . THR A 1 91 ? -18.982 -0.473 26.139 1.00 37.47 91 THR A CA 1
ATOM 718 C C . THR A 1 91 ? -19.592 0.934 26.029 1.00 37.47 91 THR A C 1
ATOM 720 O O . THR A 1 91 ? -19.164 1.856 26.713 1.00 37.47 91 THR A O 1
ATOM 723 N N . SER A 1 92 ? -20.623 1.102 25.186 1.00 39.78 92 SER A N 1
ATOM 724 C CA . SER A 1 92 ? -21.658 2.133 25.402 1.00 39.78 92 SER A CA 1
ATOM 725 C C . SER A 1 92 ? -22.303 1.913 26.773 1.00 39.78 92 SER A C 1
ATOM 727 O O . SER A 1 92 ? -22.503 0.752 27.129 1.00 39.78 92 SER A O 1
ATOM 729 N N . PRO A 1 93 ? -22.737 2.958 27.502 1.00 50.94 93 PRO A N 1
ATOM 730 C CA . PRO A 1 93 ? -24.158 3.310 27.379 1.00 50.94 93 PRO A CA 1
ATOM 731 C C . PRO A 1 93 ? -24.535 4.792 27.644 1.00 50.94 93 PRO A C 1
ATOM 733 O O . PRO A 1 93 ? -23.783 5.563 28.225 1.00 50.94 93 PRO A O 1
ATOM 736 N N . VAL A 1 94 ? -25.785 5.081 27.247 1.00 34.72 94 VAL A N 1
ATOM 737 C CA . VAL A 1 94 ? -26.796 6.047 27.749 1.00 34.72 94 VAL A CA 1
ATOM 738 C C . VAL A 1 94 ? -26.674 7.577 27.582 1.00 34.72 94 VAL A C 1
ATOM 740 O O . VAL A 1 94 ? -25.796 8.238 28.116 1.00 34.72 94 VAL A O 1
ATOM 743 N N . SER A 1 95 ? -27.705 8.098 26.891 1.00 40.44 95 SER A N 1
ATOM 744 C CA . SER A 1 95 ? -28.539 9.301 27.101 1.00 40.44 95 SER A CA 1
ATOM 745 C C . SER A 1 95 ? -28.128 10.373 28.123 1.00 40.44 95 SER A C 1
ATOM 747 O O . SER A 1 95 ? -27.881 10.055 29.278 1.00 40.44 95 SER A O 1
ATOM 749 N N . MET A 1 96 ? -28.327 11.655 27.772 1.00 36.78 96 MET A N 1
ATOM 750 C CA . MET A 1 96 ? -29.503 12.459 28.185 1.00 36.78 96 MET A CA 1
ATOM 751 C C . MET A 1 96 ? -29.421 13.922 27.678 1.00 36.78 96 MET A C 1
ATOM 753 O O . MET A 1 96 ? -28.440 14.622 27.884 1.00 36.78 96 MET A O 1
ATOM 757 N N . LEU A 1 97 ? -30.496 14.321 26.989 1.00 40.88 97 LEU A N 1
ATOM 758 C CA . LEU A 1 97 ? -31.221 15.605 26.923 1.00 40.88 97 LEU A CA 1
ATOM 759 C C . LEU A 1 97 ? -30.618 16.923 27.476 1.00 40.88 97 LEU A C 1
ATOM 761 O O . LEU A 1 97 ? -30.245 17.010 28.639 1.00 40.88 97 LEU A O 1
ATOM 765 N N . THR A 1 98 ? -30.816 17.988 26.678 1.00 32.97 98 THR A N 1
ATOM 766 C CA . THR A 1 98 ? -31.409 19.328 26.975 1.00 32.97 98 THR A CA 1
ATOM 767 C C . THR A 1 98 ? -30.564 20.537 26.554 1.00 32.97 98 THR A C 1
ATOM 769 O O . THR A 1 98 ? -29.362 20.579 26.776 1.00 32.97 98 THR A O 1
ATOM 772 N N . GLY A 1 99 ? -31.238 21.554 25.994 1.00 34.12 99 GLY A N 1
ATOM 773 C CA . GLY A 1 99 ? -30.770 22.945 26.047 1.00 34.12 99 GLY A CA 1
ATOM 774 C C . GLY A 1 99 ? -30.799 23.722 24.731 1.00 34.12 99 GLY A C 1
ATOM 775 O O . GLY A 1 99 ? -29.753 23.998 24.158 1.00 34.12 99 GLY A O 1
ATOM 776 N N . ALA A 1 100 ? -31.988 24.128 24.282 1.00 41.62 100 ALA A N 1
ATOM 777 C CA . ALA A 1 100 ? -32.140 25.255 23.365 1.00 41.62 100 ALA A CA 1
ATOM 778 C C . ALA A 1 100 ? -31.897 26.570 24.123 1.00 41.62 100 ALA A C 1
ATOM 780 O O . ALA A 1 100 ? -32.514 26.751 25.168 1.00 41.62 100 ALA A O 1
ATOM 781 N N . ILE A 1 101 ? -31.087 27.489 23.582 1.00 42.88 101 ILE A N 1
ATOM 782 C CA . ILE A 1 101 ? -31.163 28.934 23.865 1.00 42.88 101 ILE A CA 1
ATOM 783 C C . ILE A 1 101 ? -30.827 29.705 22.573 1.00 42.88 101 ILE A C 1
ATOM 785 O O . ILE A 1 101 ? -29.737 29.586 22.020 1.00 42.88 101 ILE A O 1
ATOM 789 N N . LEU A 1 102 ? -31.827 30.455 22.107 1.00 36.19 102 LEU A N 1
ATOM 790 C CA . LEU A 1 102 ? -31.811 31.520 21.096 1.00 36.19 102 LEU A CA 1
ATOM 791 C C . LEU A 1 102 ? -31.159 32.780 21.668 1.00 36.19 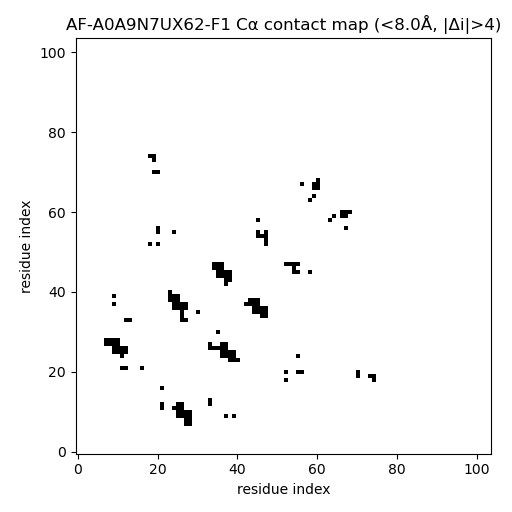102 LEU A C 1
ATOM 793 O O . LEU A 1 102 ? -31.426 33.024 22.831 1.00 36.19 102 LEU A O 1
ATOM 797 N N . PHE A 1 103 ? -30.461 33.586 20.860 1.00 34.62 103 PHE A N 1
ATOM 798 C CA . PHE A 1 103 ? -30.390 35.071 20.864 1.00 34.62 103 PHE A CA 1
ATOM 799 C C . PHE A 1 103 ? -29.496 35.466 19.666 1.00 34.62 103 PHE A C 1
ATOM 801 O O . PHE A 1 103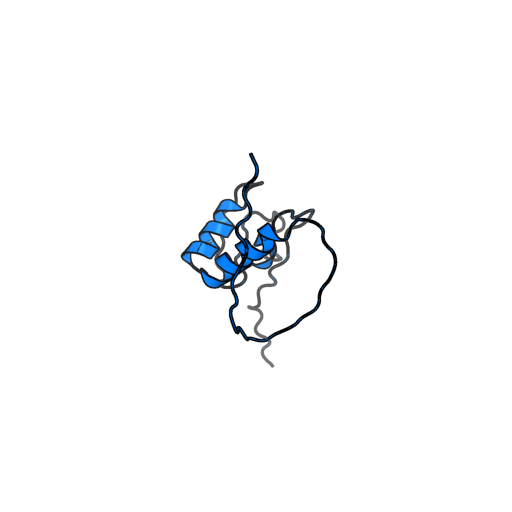 ? -28.448 34.847 19.507 1.00 34.62 103 PHE A O 1
ATOM 808 N N . SER A 1 104 ? -29.730 36.444 18.792 1.00 39.78 104 SER A N 1
ATOM 809 C CA . SER A 1 104 ? -30.864 37.238 18.294 1.00 39.78 104 SER A CA 1
ATOM 810 C C . SER A 1 104 ? -30.376 37.875 16.987 1.00 39.78 104 SER A C 1
ATOM 812 O O . SER A 1 104 ? -29.144 38.081 16.878 1.00 39.78 104 SER A O 1
#

Secondary structure (DSSP, 8-state):
----TTS--EEPPSS----GGGGTEEEETT-TT--S-EETTT--B----TT--HHHHHHHHHH-HHHHHHHHHHHHT-S-------------------------

Nearest PDB structures (foldseek):
  1m4m-assembly1_A  TM=4.670E-01  e=1.546E+00  Mus musculus

Solvent-accessible surface area (backbone atoms only — not comparable to full-atom values): 7059 Å² total; per-residue (Å²): 137,84,79,75,79,78,72,65,57,64,35,69,74,86,70,94,74,91,56,68,63,54,77,53,32,19,20,50,73,85,44,84,79,59,66,48,38,25,32,72,86,80,66,46,72,44,80,46,61,94,94,51,58,66,55,58,52,50,46,26,54,75,78,33,52,69,60,31,52,52,47,53,56,54,56,70,57,77,58,98,72,84,86,82,78,93,75,85,79,89,81,89,83,82,86,83,91,88,83,89,82,88,88,133

InterPro domains:
  IPR003656 Zinc finger, BED-type [PF02892] (19-65)
  IPR003656 Zinc finger, BED-type [PS50808] (16-71)
  IPR036236 Zinc finger C2H2 superfamily [SSF57667] (19-70)